Protein AF-A0A2S0MD26-F1 (afdb_monomer_lite)

Organism: NCBI:txid2109914

Secondary structure (DSSP, 8-state):
--SHHHHHHHHHHHHGGG-SS--EEEEEEEEE-SS-TTEEEEEETTEEEEEEEEE--S---TT-EEEEEEEEE-SS--EEEE--S----SEEE-SSTT-EEEEEEEETTEEEETTEEEE-HHHHHTTGGGTTSEEEEEESEEEEEE---

Sequence (149 aa):
MRQELLEDVEWRFFYKRHCTRAMIYQAQVIALSDDIEEKVTLQINDIRLNCFAGICPYPISVGKNYPVQLELVMLHNYEVMASPDSSGPAFIETGEGFTYLIQGRLNGMYLEADGLLFEDEMLQTDFGYLDGKKVTVKADRIDVEFLSR

pLDDT: mean 86.0, std 18.99, range [36.5, 98.5]

InterPro domains:
  IPR016767 Uncharacterised conserved protein UCP019853 [PF27718] (23-147)
  IPR016767 Uncharacterised conserved protein UCP019853 [PIRSF019853] (23-148)

Foldseek 3Di:
DPVVVVVVVVVVVVVVVPDPDFDKFKWAFADADPVDRQWTWIDTPNDIATAGAPADPDDDDHGDIFIKGKEFADPDDWDKFFDDPDDDAQWDDPVPDAKTWGKAAAAQQWGAGPNDIYGDNCCNVVVVVRHRTIMITIGPGMYMHGDDD

Structure (mmCIF, N/CA/C/O backbone):
data_AF-A0A2S0MD26-F1
#
_entry.id   AF-A0A2S0MD26-F1
#
loop_
_atom_site.group_PDB
_atom_site.id
_atom_site.type_symbol
_atom_site.label_atom_id
_atom_site.label_alt_id
_atom_site.label_comp_id
_atom_site.label_asym_id
_atom_site.label_entity_id
_atom_site.label_seq_id
_atom_site.pdbx_PDB_ins_code
_atom_site.Cartn_x
_atom_site.Cartn_y
_atom_site.Cartn_z
_atom_site.occupancy
_atom_site.B_iso_or_equiv
_atom_site.auth_seq_id
_atom_site.auth_comp_id
_atom_site.auth_asym_id
_atom_site.auth_atom_id
_atom_site.pdbx_PDB_model_num
ATOM 1 N N . MET A 1 1 ? -9.595 29.349 0.307 1.00 48.72 1 MET A N 1
ATOM 2 C CA . MET A 1 1 ? -9.637 28.334 1.382 1.00 48.72 1 MET A CA 1
ATOM 3 C C . MET A 1 1 ? -10.839 27.379 1.356 1.00 48.72 1 MET A C 1
ATOM 5 O O . MET A 1 1 ? -10.811 26.420 2.109 1.00 48.72 1 MET A O 1
ATOM 9 N N . ARG A 1 2 ? -11.894 27.588 0.539 1.00 43.62 2 ARG A N 1
ATOM 10 C CA . ARG A 1 2 ? -12.982 26.592 0.347 1.00 43.62 2 ARG A CA 1
ATOM 11 C C . ARG A 1 2 ? -13.080 26.031 -1.082 1.00 43.62 2 ARG A C 1
ATOM 13 O O . ARG A 1 2 ? -13.822 25.084 -1.283 1.00 43.62 2 ARG A O 1
ATOM 20 N N . GLN A 1 3 ? -12.362 26.621 -2.044 1.00 40.66 3 GLN A N 1
ATOM 21 C CA . GLN A 1 3 ? -12.348 26.206 -3.456 1.00 40.66 3 GLN A CA 1
ATOM 22 C C . GLN A 1 3 ? -11.284 25.138 -3.749 1.00 40.66 3 GLN A C 1
ATOM 24 O O . GLN A 1 3 ? -11.604 24.170 -4.419 1.00 40.66 3 GLN A O 1
ATOM 29 N N . GLU A 1 4 ? -10.088 25.231 -3.157 1.00 40.03 4 GLU A N 1
ATOM 30 C CA . GLU A 1 4 ? -9.009 24.239 -3.357 1.00 40.03 4 GLU A CA 1
ATOM 31 C C . GLU A 1 4 ? -9.412 22.828 -2.889 1.00 40.03 4 GLU A C 1
ATOM 33 O O . GLU A 1 4 ? -9.184 21.852 -3.588 1.00 40.03 4 GLU A O 1
ATOM 38 N N . LEU A 1 5 ? -10.135 22.721 -1.766 1.00 39.75 5 LEU A N 1
ATOM 39 C CA . LEU A 1 5 ? -10.655 21.437 -1.271 1.00 39.75 5 LEU A CA 1
ATOM 40 C C . LEU A 1 5 ? -11.768 20.844 -2.151 1.00 39.75 5 LEU A C 1
ATOM 42 O O . LEU A 1 5 ? -12.007 19.644 -2.090 1.00 39.75 5 LEU A O 1
ATOM 46 N N . LEU A 1 6 ? -12.488 21.664 -2.924 1.00 36.62 6 LEU A N 1
ATOM 47 C CA . LEU A 1 6 ? -13.515 21.172 -3.849 1.00 36.62 6 LEU A CA 1
ATOM 48 C C . LEU A 1 6 ? -12.878 20.657 -5.141 1.00 36.62 6 LEU A C 1
ATOM 50 O O . LEU A 1 6 ? -13.318 19.634 -5.651 1.00 36.62 6 LEU A O 1
ATOM 54 N N . GLU A 1 7 ? -11.822 21.316 -5.621 1.00 39.94 7 GLU A N 1
ATOM 55 C CA . GLU A 1 7 ? -11.072 20.875 -6.799 1.00 39.94 7 GLU A CA 1
ATOM 56 C C . GLU A 1 7 ? -10.348 19.546 -6.533 1.00 39.94 7 GLU A C 1
ATOM 58 O O . GLU A 1 7 ? -10.504 18.627 -7.330 1.00 39.94 7 GLU A O 1
ATOM 63 N N . ASP A 1 8 ? -9.679 19.368 -5.386 1.00 46.56 8 ASP A N 1
ATOM 64 C CA . ASP A 1 8 ? -9.037 18.088 -5.020 1.00 46.56 8 ASP A CA 1
ATOM 65 C C . ASP A 1 8 ? -10.032 16.921 -4.917 1.00 46.56 8 ASP A C 1
ATOM 67 O O . ASP A 1 8 ? -9.745 15.788 -5.315 1.00 46.56 8 ASP A O 1
ATOM 71 N N . VAL A 1 9 ? -11.231 17.184 -4.388 1.00 43.66 9 VAL A N 1
ATOM 72 C CA . VAL A 1 9 ? -12.282 16.167 -4.275 1.00 43.66 9 VAL A CA 1
ATOM 73 C C . VAL A 1 9 ? -12.838 15.831 -5.660 1.00 43.66 9 VAL A C 1
ATOM 75 O O . VAL A 1 9 ? -12.942 14.652 -5.996 1.00 43.66 9 VAL A O 1
ATOM 78 N N . GLU A 1 10 ? -13.132 16.826 -6.502 1.00 38.81 10 GLU A N 1
ATOM 79 C CA . GLU A 1 10 ? -13.610 16.586 -7.869 1.00 38.81 10 GLU A CA 1
ATOM 80 C C . GLU A 1 10 ? -12.560 15.888 -8.750 1.00 38.81 10 GLU A C 1
ATOM 82 O O . GLU A 1 10 ? -12.926 14.996 -9.518 1.00 38.81 10 GLU A O 1
ATOM 87 N N . TRP A 1 11 ? -11.265 16.187 -8.586 1.00 40.66 11 TRP A N 1
ATOM 88 C CA . TRP A 1 11 ? -10.170 15.487 -9.272 1.00 40.66 11 TRP A CA 1
ATOM 89 C C . TRP A 1 11 ? -10.114 13.996 -8.913 1.00 40.66 11 TRP A C 1
ATOM 91 O O . TRP A 1 11 ? -10.063 13.152 -9.814 1.00 40.66 11 TRP A O 1
ATOM 101 N N . ARG A 1 12 ? -10.224 13.645 -7.622 1.00 42.53 12 ARG A N 1
ATOM 102 C CA . ARG A 1 12 ? -10.289 12.239 -7.165 1.00 42.53 12 ARG A CA 1
ATOM 103 C C . ARG A 1 12 ? -11.532 11.512 -7.691 1.00 42.53 12 ARG A C 1
ATOM 105 O O . ARG A 1 12 ? -11.475 10.318 -7.985 1.00 42.53 12 ARG A O 1
ATOM 112 N N . PHE A 1 13 ? -12.655 12.216 -7.848 1.00 37.97 13 PHE A N 1
ATOM 113 C CA . PHE A 1 13 ? -13.882 11.654 -8.426 1.00 37.97 13 PHE A CA 1
ATOM 114 C C . PHE A 1 13 ? -13.821 11.490 -9.952 1.00 37.97 13 PHE A C 1
ATOM 116 O O . PHE A 1 13 ? -14.431 10.558 -10.484 1.00 37.97 13 PHE A O 1
ATOM 123 N N . PHE A 1 14 ? -13.109 12.366 -10.666 1.00 36.50 14 PHE A N 1
ATOM 124 C CA . PHE A 1 14 ? -13.019 12.314 -12.126 1.00 36.50 14 PHE A CA 1
ATOM 125 C C . PHE A 1 14 ? -12.129 11.156 -12.609 1.00 36.50 14 PHE A C 1
ATOM 127 O O . PHE A 1 14 ? -12.525 10.452 -13.538 1.00 36.50 14 PHE A O 1
ATOM 134 N N . TYR A 1 15 ? -11.009 10.877 -11.929 1.00 39.53 15 TYR A N 1
ATOM 135 C CA . TYR A 1 15 ? -10.147 9.721 -12.234 1.00 39.53 15 TYR A CA 1
ATOM 136 C C . TYR A 1 15 ? -10.820 8.372 -11.915 1.00 39.53 15 TYR A C 1
ATOM 138 O O . TYR A 1 15 ? -10.764 7.441 -12.715 1.00 39.53 15 TYR A O 1
ATOM 146 N N . LYS A 1 16 ? -11.590 8.277 -10.818 1.00 43.69 16 LYS A N 1
ATOM 147 C CA . LYS A 1 16 ? -12.313 7.038 -10.452 1.00 43.69 16 LYS A CA 1
ATOM 148 C C . LYS A 1 16 ? -13.378 6.594 -11.472 1.00 43.69 16 LYS A C 1
ATOM 150 O O . LYS A 1 16 ? -13.849 5.459 -11.403 1.00 43.69 16 LYS A O 1
ATOM 155 N N . ARG A 1 17 ? -13.789 7.447 -12.424 1.00 36.62 17 ARG A N 1
ATOM 156 C CA . ARG A 1 17 ? -14.827 7.119 -13.425 1.00 36.62 17 ARG A CA 1
ATOM 157 C C . ARG A 1 17 ? -14.365 6.190 -14.554 1.00 36.62 17 ARG A C 1
ATOM 159 O O . ARG A 1 17 ? -15.230 5.720 -15.291 1.00 36.62 17 ARG A O 1
ATOM 166 N N . HIS A 1 18 ? -13.067 5.910 -14.679 1.00 41.06 18 HIS A N 1
ATOM 167 C CA . HIS A 1 18 ? -12.523 4.976 -15.678 1.00 41.06 18 HIS A CA 1
ATOM 168 C C . HIS A 1 18 ? -11.978 3.662 -15.083 1.00 41.06 18 HIS A C 1
ATOM 170 O O . HIS A 1 18 ? -11.527 2.797 -15.832 1.00 41.06 18 HIS A O 1
ATOM 176 N N . CYS A 1 19 ? -12.098 3.439 -13.768 1.00 40.78 19 CYS A N 1
ATOM 177 C CA . CYS A 1 19 ? -11.617 2.211 -13.131 1.00 40.78 19 CYS A CA 1
ATOM 178 C C . CYS A 1 19 ? -12.558 1.032 -13.408 1.00 40.78 19 CYS A C 1
ATOM 180 O O . CYS A 1 19 ? -13.625 0.870 -12.802 1.00 40.78 19 CYS A O 1
ATOM 182 N N . THR A 1 20 ? -12.140 0.161 -14.321 1.00 45.00 20 THR A N 1
ATOM 183 C CA . THR A 1 20 ? -12.805 -1.117 -14.558 1.00 45.00 20 THR A CA 1
ATOM 184 C C . THR A 1 20 ? -12.385 -2.079 -13.446 1.00 45.00 20 THR A C 1
ATOM 186 O O . THR A 1 20 ? -11.432 -2.827 -13.591 1.00 45.00 20 THR A O 1
ATOM 189 N N . ARG A 1 21 ? -13.165 -2.077 -12.351 1.00 52.78 21 ARG A N 1
ATOM 190 C CA . ARG A 1 21 ? -13.125 -3.024 -11.215 1.00 52.78 21 ARG A CA 1
ATOM 191 C C . ARG A 1 21 ? -12.015 -2.755 -10.184 1.00 52.78 21 ARG A C 1
ATOM 193 O O . ARG A 1 21 ? -10.983 -3.408 -10.165 1.00 52.78 21 ARG A O 1
ATOM 200 N N . ALA A 1 22 ? -12.305 -1.860 -9.243 1.00 61.62 22 ALA A N 1
ATOM 201 C CA . ALA A 1 22 ? -11.440 -1.618 -8.095 1.00 61.62 22 ALA A CA 1
ATOM 202 C C . ALA A 1 22 ? -11.228 -2.892 -7.246 1.00 61.62 22 ALA A C 1
ATOM 204 O O . ALA A 1 22 ? -12.180 -3.623 -6.941 1.00 61.62 22 ALA A O 1
ATOM 205 N N . MET A 1 23 ? -9.974 -3.153 -6.873 1.00 86.19 23 MET A N 1
ATOM 206 C CA . MET A 1 23 ? -9.563 -4.370 -6.170 1.00 86.19 23 MET A CA 1
ATOM 207 C C . MET A 1 23 ? -9.865 -4.263 -4.673 1.00 86.19 23 MET A C 1
ATOM 209 O O . MET A 1 23 ? -9.288 -3.436 -3.971 1.00 86.19 23 MET A O 1
ATOM 213 N N . ILE A 1 24 ? -10.791 -5.097 -4.190 1.00 94.50 24 ILE A N 1
ATOM 214 C CA . ILE A 1 24 ? -11.237 -5.107 -2.791 1.00 94.50 24 ILE A CA 1
ATOM 215 C C . ILE A 1 24 ? -10.593 -6.276 -2.052 1.00 94.50 24 ILE A C 1
ATOM 217 O O . ILE A 1 24 ? -10.752 -7.431 -2.451 1.00 94.50 24 ILE A O 1
ATOM 221 N N . TYR A 1 25 ? -9.954 -5.980 -0.926 1.00 96.00 25 TYR A N 1
ATOM 222 C CA . TYR A 1 25 ? -9.346 -6.966 -0.038 1.00 96.00 25 TYR A CA 1
ATOM 223 C C . TYR A 1 25 ? -10.086 -7.033 1.293 1.00 96.00 25 TYR A C 1
ATOM 225 O O . TYR A 1 25 ? -10.665 -6.050 1.747 1.00 96.00 25 TYR A O 1
ATOM 233 N N . GLN A 1 26 ? -10.048 -8.194 1.944 1.00 96.75 26 GLN A N 1
ATOM 234 C CA . GLN A 1 26 ? -10.409 -8.296 3.356 1.00 96.75 26 GLN A CA 1
ATOM 235 C C . GLN A 1 26 ? -9.152 -8.093 4.193 1.00 96.75 26 GLN A C 1
ATOM 237 O O . GLN A 1 26 ? -8.221 -8.892 4.110 1.00 96.75 26 GLN A O 1
ATOM 242 N N . ALA A 1 27 ? -9.139 -7.028 4.988 1.00 97.88 27 ALA A N 1
ATOM 243 C CA . ALA A 1 27 ? -8.007 -6.647 5.817 1.00 97.88 27 ALA A CA 1
ATOM 244 C C . ALA A 1 27 ? -8.359 -6.735 7.299 1.00 97.88 27 ALA A C 1
ATOM 246 O O . ALA A 1 27 ? -9.349 -6.143 7.737 1.00 97.88 27 ALA A O 1
ATOM 247 N N . GLN A 1 28 ? -7.530 -7.425 8.082 1.00 98.50 28 GLN A N 1
ATOM 248 C CA . GLN A 1 28 ? -7.603 -7.361 9.537 1.00 98.50 28 GLN A CA 1
ATOM 249 C C . GLN A 1 28 ? -6.847 -6.136 10.038 1.00 98.50 28 GLN A C 1
ATOM 251 O O . GLN A 1 28 ? -5.685 -5.943 9.687 1.00 98.50 28 GLN A O 1
ATOM 256 N N . VAL A 1 29 ? -7.461 -5.348 10.917 1.00 98.44 29 VAL A N 1
ATOM 257 C CA . VAL A 1 29 ? -6.746 -4.294 11.647 1.00 98.44 29 VAL A CA 1
ATOM 258 C C . VAL A 1 29 ? -5.891 -4.944 12.727 1.00 98.44 29 VAL A C 1
ATOM 260 O O . VAL A 1 29 ? -6.420 -5.548 13.658 1.00 98.44 29 VAL A O 1
ATOM 263 N N . ILE A 1 30 ? -4.573 -4.826 12.616 1.00 98.31 30 ILE A N 1
ATOM 264 C CA . ILE A 1 30 ? -3.614 -5.394 13.572 1.00 98.31 30 ILE A CA 1
ATOM 265 C C . ILE A 1 30 ? -3.225 -4.373 14.632 1.00 98.31 30 ILE A C 1
ATOM 267 O O . ILE A 1 30 ? -3.111 -4.723 15.804 1.00 98.31 30 ILE A O 1
ATOM 271 N N . ALA A 1 31 ? -3.043 -3.118 14.231 1.00 97.12 31 ALA A N 1
ATOM 272 C CA . ALA A 1 31 ? -2.708 -2.033 15.137 1.00 97.12 31 ALA A CA 1
ATOM 273 C C . ALA A 1 31 ? -3.256 -0.704 14.615 1.00 97.12 31 ALA A C 1
ATOM 275 O O . ALA A 1 31 ? -3.409 -0.508 13.409 1.00 97.12 31 ALA A O 1
ATOM 276 N N . LEU A 1 32 ? -3.530 0.194 15.553 1.00 96.06 32 LEU A N 1
ATOM 277 C CA . LEU A 1 32 ? -3.796 1.610 15.326 1.00 96.06 32 LEU A CA 1
ATOM 278 C C . LEU A 1 32 ? -2.679 2.372 16.039 1.00 96.06 32 LEU A C 1
ATOM 280 O O . LEU A 1 32 ? -2.236 1.929 17.101 1.00 96.06 32 LEU A O 1
ATOM 284 N N . SER A 1 33 ? -2.172 3.446 15.444 1.00 92.00 33 SER A N 1
ATOM 285 C CA . SER A 1 33 ? -1.117 4.239 16.073 1.00 92.00 33 SER A CA 1
ATOM 286 C C . SER A 1 33 ? -1.698 5.210 17.099 1.00 92.00 33 SER A C 1
ATOM 288 O O . SER A 1 33 ? -2.699 5.869 16.834 1.00 92.00 33 SER A O 1
ATOM 290 N N . ASP A 1 34 ? -1.031 5.325 18.248 1.00 89.00 34 ASP A N 1
ATOM 291 C CA . ASP A 1 34 ? -1.357 6.327 19.271 1.00 89.00 34 ASP A CA 1
ATOM 292 C C . ASP A 1 34 ? -0.791 7.722 18.927 1.00 89.00 34 ASP A C 1
ATOM 294 O O . ASP A 1 34 ? -1.260 8.727 19.456 1.00 89.00 34 ASP A O 1
ATOM 298 N N . ASP A 1 35 ? 0.208 7.783 18.036 1.00 89.56 35 ASP A N 1
ATOM 299 C CA . ASP A 1 35 ? 0.926 9.014 17.673 1.00 89.56 35 ASP A CA 1
ATOM 300 C C . ASP A 1 35 ? 0.390 9.665 16.387 1.00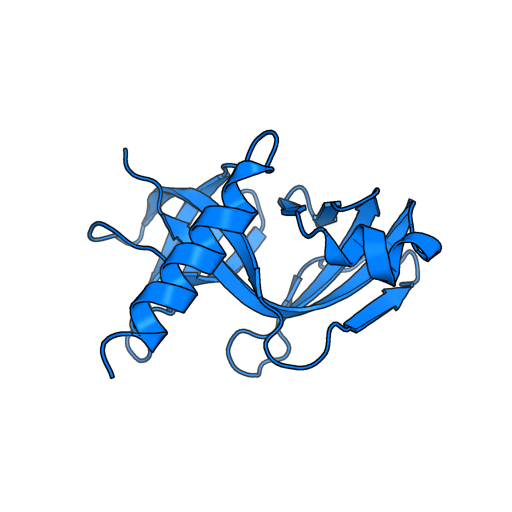 89.56 35 ASP A C 1
ATOM 302 O O . ASP A 1 35 ? 0.479 10.882 16.224 1.00 89.56 35 ASP A O 1
ATOM 306 N N . ILE A 1 36 ? -0.129 8.861 15.450 1.00 88.62 36 ILE A N 1
ATOM 307 C CA . ILE A 1 36 ? -0.635 9.312 14.144 1.00 88.62 36 ILE A CA 1
ATOM 308 C C . ILE A 1 36 ? -1.996 8.660 13.899 1.00 88.62 36 ILE A C 1
ATOM 310 O O . ILE A 1 36 ? -2.060 7.472 13.594 1.00 88.62 36 ILE A O 1
ATOM 314 N N . GLU A 1 37 ? -3.074 9.438 13.986 1.00 87.25 37 GLU A N 1
ATOM 315 C CA . GLU A 1 37 ? -4.456 8.941 13.893 1.00 87.25 37 GLU A CA 1
ATOM 316 C C . GLU A 1 37 ? -4.716 8.143 12.603 1.00 87.25 37 GLU A C 1
ATOM 318 O O . GLU A 1 37 ? -5.369 7.100 12.625 1.00 87.25 37 GLU A O 1
ATOM 323 N N . GLU A 1 38 ? -4.152 8.583 11.479 1.00 92.75 38 GLU A N 1
ATOM 324 C CA . GLU A 1 38 ? -4.354 7.951 10.179 1.00 92.75 38 GLU A CA 1
ATOM 325 C C . GLU A 1 38 ? -3.471 6.714 9.957 1.00 92.75 38 GLU A C 1
ATOM 327 O O . GLU A 1 38 ? -3.658 6.000 8.971 1.00 92.75 38 GLU A O 1
ATOM 332 N N . LYS A 1 39 ? -2.505 6.421 10.838 1.00 95.12 39 LYS A N 1
ATOM 333 C CA . LYS A 1 39 ? -1.629 5.255 10.676 1.00 95.12 39 LYS A CA 1
ATOM 334 C C . LYS A 1 39 ? -2.314 3.988 11.181 1.00 95.12 39 LYS A C 1
ATOM 336 O O . LYS A 1 39 ? -2.544 3.812 12.379 1.00 95.12 39 LYS A O 1
ATOM 341 N N . VAL A 1 40 ? -2.534 3.048 10.265 1.00 96.88 40 VAL A N 1
ATOM 342 C CA . VAL A 1 40 ? -3.119 1.734 10.552 1.00 96.88 40 VAL A CA 1
ATOM 343 C C . VAL A 1 40 ? -2.221 0.614 10.040 1.00 96.88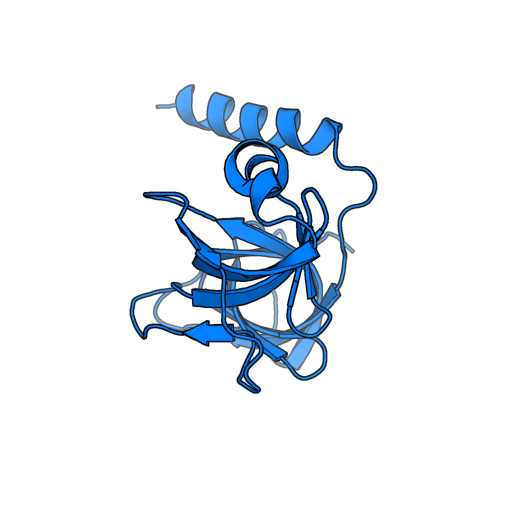 40 VAL A C 1
ATOM 345 O O . VAL A 1 40 ? -1.743 0.647 8.910 1.00 96.88 40 VAL A O 1
ATOM 348 N N . THR A 1 41 ? -2.013 -0.413 10.861 1.00 97.25 41 THR A N 1
ATOM 349 C CA . THR A 1 41 ? -1.355 -1.647 10.425 1.00 97.25 41 THR A CA 1
ATOM 350 C C . THR A 1 41 ? -2.411 -2.676 10.048 1.00 97.25 41 THR A C 1
ATOM 352 O O . THR A 1 41 ? -3.243 -3.054 10.880 1.00 97.25 41 THR A O 1
ATOM 355 N N . LEU A 1 42 ? -2.358 -3.161 8.812 1.00 97.81 42 LEU A N 1
ATOM 356 C CA . LEU A 1 42 ? -3.286 -4.136 8.254 1.00 97.81 42 LEU A CA 1
ATOM 357 C C . LEU A 1 42 ? -2.595 -5.466 7.972 1.00 97.81 42 LEU A C 1
ATOM 359 O O . LEU A 1 42 ? -1.437 -5.499 7.562 1.00 97.81 42 LEU A O 1
ATOM 363 N N . GLN A 1 43 ? -3.331 -6.557 8.158 1.00 98.06 43 GLN A N 1
ATOM 364 C CA . GLN A 1 43 ? -2.982 -7.878 7.648 1.00 98.06 43 GLN A CA 1
ATOM 365 C C . GLN A 1 43 ? -3.917 -8.211 6.488 1.00 98.06 43 GLN A C 1
ATOM 367 O O . GLN A 1 43 ? -5.137 -8.248 6.671 1.00 98.06 43 GLN A O 1
ATOM 372 N N . ILE A 1 44 ? -3.348 -8.463 5.314 1.00 96.81 44 ILE A N 1
ATOM 373 C CA . ILE A 1 44 ? -4.068 -8.887 4.112 1.00 96.81 44 ILE A CA 1
ATOM 374 C C . ILE A 1 44 ? -3.352 -10.122 3.583 1.00 96.81 44 ILE A C 1
ATOM 376 O O . ILE A 1 44 ? -2.173 -10.055 3.241 1.00 96.81 44 ILE A O 1
ATOM 380 N N . ASN A 1 45 ? -4.046 -11.260 3.546 1.00 91.44 45 ASN A N 1
ATOM 381 C CA . ASN A 1 45 ? -3.410 -12.568 3.356 1.00 91.44 45 ASN A CA 1
ATOM 382 C C . ASN A 1 45 ? -2.255 -12.740 4.369 1.00 91.44 45 ASN A C 1
ATOM 384 O O . ASN A 1 45 ? -2.443 -12.486 5.560 1.00 91.44 45 ASN A O 1
ATOM 388 N N . ASP A 1 46 ? -1.058 -13.096 3.902 1.00 91.19 46 ASP A N 1
ATOM 389 C CA . ASP A 1 46 ? 0.150 -13.233 4.724 1.00 91.19 46 ASP A CA 1
ATOM 390 C C . ASP A 1 46 ? 0.995 -11.942 4.791 1.00 91.19 46 ASP A C 1
ATOM 392 O O . ASP A 1 46 ? 2.061 -11.926 5.407 1.00 91.19 46 ASP A O 1
ATOM 396 N N . ILE A 1 47 ? 0.506 -10.830 4.228 1.00 94.44 47 ILE A N 1
ATOM 397 C CA . ILE A 1 47 ? 1.224 -9.553 4.157 1.00 94.44 47 ILE A CA 1
ATOM 398 C C . ILE A 1 47 ? 0.755 -8.617 5.267 1.00 94.44 47 ILE A C 1
ATOM 400 O O . ILE A 1 47 ? -0.443 -8.399 5.463 1.00 94.44 47 ILE A O 1
ATOM 404 N N . ARG A 1 48 ? 1.721 -8.014 5.964 1.00 95.88 48 ARG A N 1
ATOM 405 C CA . ARG A 1 48 ? 1.485 -6.930 6.917 1.00 95.88 48 ARG A CA 1
ATOM 406 C C . ARG A 1 48 ? 1.924 -5.600 6.314 1.00 95.88 48 ARG A C 1
ATOM 408 O O . ARG A 1 48 ? 3.077 -5.478 5.914 1.00 95.88 48 ARG A O 1
ATOM 415 N N . LEU A 1 49 ? 1.025 -4.620 6.295 1.00 95.69 49 LEU A N 1
ATOM 416 C CA . LEU A 1 49 ? 1.263 -3.288 5.734 1.00 95.69 49 LEU A CA 1
ATOM 417 C C . LEU A 1 49 ? 0.956 -2.201 6.761 1.00 95.69 49 LEU A C 1
ATOM 419 O O . LEU A 1 49 ? -0.053 -2.276 7.461 1.00 95.69 49 LEU A O 1
ATOM 423 N N . ASN A 1 50 ? 1.801 -1.178 6.823 1.00 95.19 50 ASN A N 1
ATOM 424 C CA . ASN A 1 50 ? 1.510 0.095 7.464 1.00 95.19 50 ASN A CA 1
ATOM 425 C C . ASN A 1 50 ? 0.918 1.036 6.414 1.00 95.19 50 ASN A C 1
ATOM 427 O O . ASN A 1 50 ? 1.618 1.515 5.528 1.00 95.19 50 ASN A O 1
ATOM 431 N N . CYS A 1 51 ? -0.377 1.298 6.526 1.00 96.00 51 CYS A N 1
ATOM 432 C CA . CYS A 1 51 ? -1.120 2.125 5.589 1.00 96.00 51 CYS A CA 1
ATOM 433 C C . CYS A 1 51 ? -1.539 3.445 6.235 1.00 96.00 51 CYS A C 1
ATOM 435 O O . CYS A 1 51 ? -1.618 3.572 7.462 1.00 96.00 51 CYS A O 1
ATOM 437 N N . PHE A 1 52 ? -1.870 4.406 5.383 1.00 96.25 52 PHE A N 1
ATOM 438 C CA . PHE A 1 52 ? -2.542 5.638 5.765 1.00 96.25 52 PHE A CA 1
ATOM 439 C C . PHE A 1 52 ? -4.037 5.519 5.477 1.00 96.25 52 PHE A C 1
ATOM 441 O O . PHE A 1 52 ? -4.434 5.285 4.337 1.00 96.25 52 PHE A O 1
ATOM 448 N N . ALA A 1 53 ? -4.876 5.670 6.496 1.00 96.06 53 ALA A N 1
ATOM 449 C CA . ALA A 1 53 ? -6.328 5.590 6.395 1.00 96.06 53 ALA A CA 1
ATOM 450 C C . ALA A 1 53 ? -6.909 6.842 5.714 1.00 96.06 53 ALA A C 1
ATOM 452 O O . ALA A 1 53 ? -7.526 7.689 6.355 1.00 96.06 53 ALA A O 1
ATOM 453 N N . GLY A 1 54 ? -6.709 6.958 4.398 1.00 92.81 54 GLY A N 1
ATOM 454 C CA . GLY A 1 54 ? -7.118 8.119 3.605 1.00 92.81 54 GLY A CA 1
ATOM 455 C C . GLY A 1 54 ? -8.633 8.320 3.544 1.00 92.81 54 GLY A C 1
ATOM 456 O O . GLY A 1 54 ? -9.095 9.450 3.388 1.00 92.81 54 GLY A O 1
ATOM 457 N N . ILE A 1 55 ? -9.412 7.241 3.685 1.00 94.00 55 ILE A N 1
ATOM 458 C CA . ILE A 1 55 ? -10.874 7.280 3.816 1.00 94.00 55 ILE A CA 1
ATOM 459 C C . ILE A 1 55 ? -11.299 6.269 4.885 1.00 94.00 55 ILE A C 1
ATOM 461 O O . ILE A 1 55 ? -11.116 5.062 4.724 1.00 94.00 55 ILE A O 1
ATOM 465 N N . CYS A 1 56 ? -11.901 6.758 5.971 1.00 94.69 56 CYS A N 1
ATOM 466 C CA . CYS A 1 56 ? -12.383 5.937 7.082 1.00 94.69 56 CYS A CA 1
ATOM 467 C C . CYS A 1 56 ? -13.745 6.464 7.580 1.00 94.69 56 CYS A C 1
ATOM 469 O O . CYS A 1 56 ? -13.797 7.319 8.462 1.00 94.69 56 CYS A O 1
ATOM 471 N N . PRO A 1 57 ? -14.874 6.017 6.994 1.00 92.81 57 PRO A N 1
ATOM 472 C CA . PRO A 1 57 ? -16.188 6.613 7.254 1.00 92.81 57 PRO A CA 1
ATOM 473 C C . PRO A 1 57 ? -16.826 6.155 8.576 1.00 92.81 57 PRO A C 1
ATOM 475 O O . PRO A 1 57 ? -17.921 6.602 8.922 1.00 92.81 57 PRO A O 1
ATOM 478 N N . TYR A 1 58 ? -16.186 5.239 9.303 1.00 93.00 58 TYR A N 1
ATOM 479 C CA . TYR A 1 58 ? -16.675 4.687 10.562 1.00 93.00 58 TYR A CA 1
ATOM 480 C C . TYR A 1 58 ? -15.509 4.268 11.471 1.00 93.00 58 TYR A C 1
ATOM 482 O O . TYR A 1 58 ? -14.418 3.988 10.978 1.00 93.00 58 TYR A O 1
ATOM 490 N N . PRO A 1 59 ? -15.731 4.137 12.791 1.00 93.56 59 PRO A N 1
ATOM 491 C CA . PRO A 1 59 ? -14.706 3.637 13.699 1.00 93.56 59 PRO A CA 1
ATOM 492 C C . PRO A 1 59 ? -14.284 2.199 13.368 1.00 93.56 59 PRO A C 1
ATOM 494 O O . PRO A 1 59 ? -15.120 1.300 13.226 1.00 93.56 59 PRO A O 1
ATOM 497 N N . ILE A 1 60 ? -12.975 1.972 13.304 1.00 96.06 60 ILE A N 1
ATOM 498 C CA . ILE A 1 60 ? -12.367 0.648 13.136 1.00 96.06 60 ILE A CA 1
ATOM 499 C C . ILE A 1 60 ? -11.826 0.124 14.468 1.00 96.06 60 ILE A C 1
ATOM 501 O O . ILE A 1 60 ? -11.631 0.872 15.424 1.00 96.06 60 ILE A O 1
ATOM 505 N N . SER A 1 61 ? -11.627 -1.187 14.575 1.00 97.06 61 SER A N 1
ATOM 506 C CA . SER A 1 61 ? -11.159 -1.817 15.812 1.00 97.06 61 SER A CA 1
ATOM 507 C C . SER A 1 61 ? -10.146 -2.913 15.527 1.00 97.06 61 SER A C 1
ATOM 509 O O . SER A 1 61 ? -10.334 -3.721 14.615 1.00 97.06 61 SER A O 1
ATOM 511 N N . VAL A 1 62 ? -9.109 -2.975 16.361 1.00 98.38 62 VAL A N 1
ATOM 512 C CA . VAL A 1 62 ? -8.083 -4.022 16.315 1.00 98.38 62 VAL A CA 1
ATOM 513 C C . VAL A 1 62 ? -8.721 -5.415 16.404 1.00 98.38 62 VAL A C 1
ATOM 515 O O . VAL A 1 62 ? -9.665 -5.654 17.160 1.00 98.38 62 VAL A O 1
ATOM 518 N N . GLY A 1 63 ? -8.218 -6.339 15.589 1.00 98.25 63 GLY A N 1
ATOM 519 C CA . GLY A 1 63 ? -8.670 -7.722 15.467 1.00 98.25 63 GLY A CA 1
ATOM 520 C C . GLY A 1 63 ? -9.880 -7.930 14.552 1.00 98.25 63 GLY A C 1
ATOM 52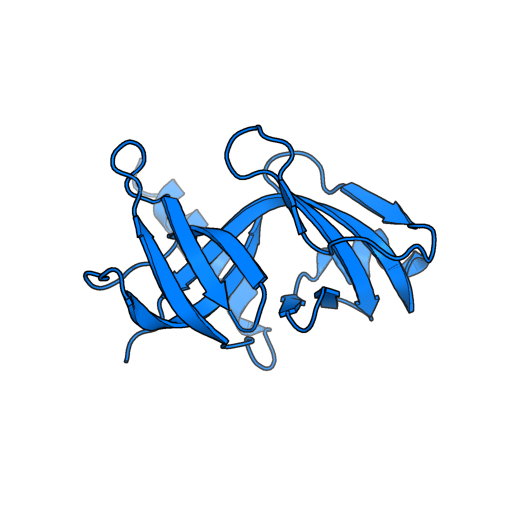1 O O . GLY A 1 63 ? -10.234 -9.080 14.283 1.00 98.25 63 GLY A O 1
ATOM 522 N N . LYS A 1 64 ? -10.527 -6.865 14.057 1.00 98.06 64 LYS A N 1
ATOM 523 C CA . LYS A 1 64 ? -11.674 -6.960 13.138 1.00 98.06 64 LYS A CA 1
ATOM 524 C C . LYS A 1 64 ? -11.235 -6.878 11.675 1.00 98.06 64 LYS A C 1
ATOM 526 O O . LYS A 1 64 ? -10.240 -6.232 11.361 1.00 98.06 64 LYS A O 1
ATOM 531 N N . ASN A 1 65 ? -12.017 -7.521 10.805 1.00 97.75 65 ASN A N 1
ATOM 532 C CA . ASN A 1 65 ? -11.821 -7.518 9.357 1.00 97.75 65 ASN A CA 1
ATOM 533 C C . ASN A 1 65 ? -12.733 -6.497 8.677 1.00 97.75 65 ASN A C 1
ATOM 535 O O . ASN A 1 65 ? -13.900 -6.348 9.065 1.00 97.75 65 ASN A O 1
ATOM 539 N N . TYR A 1 66 ? -12.208 -5.835 7.652 1.00 97.56 66 TYR A N 1
ATOM 540 C CA . TYR A 1 66 ? -12.924 -4.841 6.864 1.00 97.56 66 TYR A CA 1
ATOM 541 C C . TYR A 1 66 ? -12.612 -4.997 5.371 1.00 97.56 66 TYR A C 1
ATOM 543 O O . TYR A 1 66 ? -11.472 -5.315 5.025 1.00 97.56 66 TYR A O 1
ATOM 551 N N . PRO A 1 67 ? -13.597 -4.753 4.486 1.00 96.94 67 PRO A N 1
ATOM 552 C CA . PRO A 1 67 ? -13.329 -4.577 3.069 1.00 96.94 67 PRO A CA 1
ATOM 553 C C . PRO A 1 67 ? -12.559 -3.272 2.853 1.00 96.94 67 PRO A C 1
ATOM 555 O O . PRO A 1 67 ? -12.978 -2.215 3.332 1.00 96.94 67 PRO A O 1
ATOM 558 N N . VAL A 1 68 ? -11.450 -3.348 2.128 1.00 97.12 68 VAL A N 1
ATOM 559 C CA . VAL A 1 68 ? -10.599 -2.193 1.849 1.00 97.12 68 VAL A CA 1
ATOM 560 C C . VAL A 1 68 ? -10.138 -2.150 0.400 1.00 97.12 68 VAL A C 1
ATOM 562 O O . VAL A 1 68 ? -10.031 -3.187 -0.256 1.00 97.12 68 VAL A O 1
ATOM 565 N N . GLN A 1 69 ? -9.832 -0.947 -0.070 1.00 96.75 69 GLN A N 1
ATOM 566 C CA . GLN A 1 69 ? -9.080 -0.695 -1.298 1.00 96.75 69 GLN A CA 1
ATOM 567 C C . GLN A 1 69 ? -7.725 -0.096 -0.946 1.00 96.75 69 GLN A C 1
ATOM 569 O O . GLN A 1 69 ? -7.619 0.648 0.029 1.00 96.75 69 GLN A O 1
ATOM 574 N N . LEU A 1 70 ? -6.707 -0.452 -1.726 1.00 96.19 70 LEU A N 1
ATOM 575 C CA . LEU A 1 70 ? -5.348 0.047 -1.564 1.00 96.19 70 LEU A CA 1
ATOM 576 C C . LEU A 1 70 ? -4.962 0.894 -2.772 1.00 96.19 70 LEU A C 1
ATOM 578 O O . LEU A 1 70 ? -5.294 0.537 -3.901 1.00 96.19 70 LEU A O 1
ATOM 582 N N . GLU A 1 71 ? -4.223 1.965 -2.526 1.00 95.06 71 GLU A N 1
ATOM 583 C CA . GLU A 1 71 ? -3.714 2.869 -3.556 1.00 95.06 71 GLU A CA 1
ATOM 584 C C . GLU A 1 71 ? -2.263 3.238 -3.230 1.00 95.06 71 GLU A C 1
ATOM 586 O O . GLU A 1 71 ? -1.909 3.423 -2.063 1.00 95.06 71 GLU A O 1
ATOM 591 N N . LEU A 1 72 ? -1.406 3.309 -4.249 1.00 95.12 72 LEU A N 1
ATOM 592 C CA . LEU A 1 72 ? -0.049 3.826 -4.084 1.00 95.12 72 LEU A CA 1
ATOM 593 C C . LEU A 1 72 ? -0.083 5.337 -4.254 1.00 95.12 72 LEU A C 1
ATOM 595 O O . LEU A 1 72 ? -0.645 5.836 -5.222 1.00 95.12 72 LEU A O 1
ATOM 599 N N . VAL A 1 73 ? 0.549 6.061 -3.336 1.00 94.06 73 VAL A N 1
ATOM 600 C CA . VAL A 1 73 ? 0.648 7.516 -3.417 1.00 94.06 73 VAL A CA 1
ATOM 601 C C . VAL A 1 73 ? 2.103 7.920 -3.621 1.00 94.06 73 VAL A C 1
ATOM 603 O O . VAL A 1 73 ? 2.972 7.591 -2.808 1.00 94.06 73 VAL A O 1
ATOM 606 N N . MET A 1 74 ? 2.333 8.663 -4.707 1.00 92.62 74 MET A N 1
ATOM 607 C CA . MET A 1 74 ? 3.599 9.315 -5.051 1.00 92.62 74 MET A CA 1
ATOM 608 C C . MET A 1 74 ? 3.437 10.823 -4.825 1.00 92.62 74 MET A C 1
ATOM 610 O O . MET A 1 74 ? 2.711 11.491 -5.555 1.00 92.62 74 MET A O 1
ATOM 614 N N . LEU A 1 75 ? 4.071 11.365 -3.789 1.00 88.00 75 LEU A N 1
ATOM 615 C CA . LEU A 1 75 ? 4.029 12.788 -3.433 1.00 88.00 75 LEU A CA 1
ATOM 616 C C . LEU A 1 75 ? 5.154 13.590 -4.091 1.00 88.00 75 LEU A C 1
ATOM 618 O O . LEU A 1 75 ? 5.023 14.801 -4.267 1.00 88.00 75 LEU A O 1
ATOM 622 N N . HIS A 1 76 ? 6.264 12.927 -4.420 1.00 83.94 76 HIS A N 1
ATOM 623 C CA . HIS A 1 76 ? 7.442 13.570 -4.993 1.00 83.94 76 HIS A CA 1
ATOM 624 C C . HIS A 1 76 ? 7.649 13.155 -6.451 1.00 83.94 76 HIS A C 1
ATOM 626 O O . HIS A 1 76 ? 6.985 13.661 -7.351 1.00 83.94 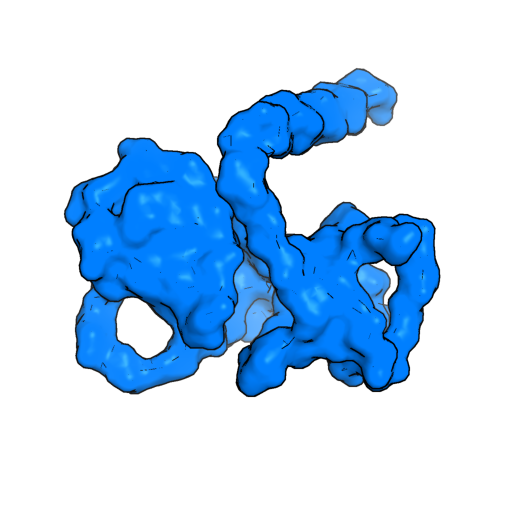76 HIS A O 1
ATOM 632 N N . ASN A 1 77 ? 8.590 12.242 -6.689 1.00 88.00 77 ASN A N 1
ATOM 633 C CA . ASN A 1 77 ? 8.920 11.750 -8.014 1.00 88.00 77 ASN A CA 1
ATOM 634 C C . ASN A 1 77 ? 8.387 10.333 -8.166 1.00 88.00 77 ASN A C 1
ATOM 636 O O . ASN A 1 77 ? 8.566 9.501 -7.278 1.00 88.00 77 ASN A O 1
ATOM 640 N N . TYR A 1 78 ? 7.799 10.052 -9.323 1.00 93.12 78 TYR A N 1
ATOM 641 C CA . TYR A 1 78 ? 7.423 8.694 -9.673 1.00 93.12 78 TYR A CA 1
ATOM 642 C C . TYR A 1 78 ? 8.686 7.897 -10.017 1.00 93.12 78 TYR A C 1
ATOM 644 O O . TYR A 1 78 ? 9.340 8.149 -11.030 1.00 93.12 78 TYR A O 1
ATOM 652 N N . GLU A 1 79 ? 9.054 6.948 -9.161 1.00 94.56 79 GLU A N 1
ATOM 653 C CA . GLU A 1 79 ? 10.278 6.161 -9.306 1.00 94.56 79 GLU A CA 1
ATOM 654 C C . GLU A 1 79 ? 9.942 4.677 -9.521 1.00 94.56 79 GLU A C 1
ATOM 656 O O . GLU A 1 79 ? 9.542 3.969 -8.592 1.00 94.56 79 GLU A O 1
ATOM 661 N N . VAL A 1 80 ? 10.151 4.195 -10.753 1.00 96.69 80 VAL A N 1
ATOM 662 C CA . VAL A 1 80 ? 10.055 2.772 -11.115 1.00 96.69 80 VAL A CA 1
ATOM 663 C C . VAL A 1 80 ? 11.351 2.318 -11.771 1.00 96.69 80 VAL A C 1
ATOM 665 O O . VAL A 1 80 ? 11.839 2.926 -12.725 1.00 96.69 80 VAL A O 1
ATOM 668 N N . MET A 1 81 ? 11.912 1.217 -11.280 1.00 96.38 81 MET A N 1
ATOM 669 C CA . MET A 1 81 ? 13.153 0.644 -11.801 1.00 96.38 81 MET A CA 1
ATOM 670 C C . MET A 1 81 ? 12.992 -0.844 -12.078 1.00 96.38 81 MET A C 1
ATOM 672 O O . MET A 1 81 ? 12.308 -1.548 -11.341 1.00 96.38 81 MET A O 1
ATOM 676 N N . ALA A 1 82 ? 13.661 -1.347 -13.117 1.00 96.25 82 ALA A N 1
ATOM 677 C CA . ALA A 1 82 ? 13.754 -2.785 -13.340 1.00 96.25 82 ALA A CA 1
ATOM 678 C C . ALA A 1 82 ? 14.470 -3.460 -12.160 1.00 96.25 82 ALA A C 1
ATOM 680 O O . ALA A 1 82 ? 15.510 -2.984 -11.704 1.00 96.25 82 ALA A O 1
ATOM 681 N N . SER A 1 83 ? 13.938 -4.592 -11.712 1.00 91.81 83 SER A N 1
ATOM 682 C CA . SER A 1 83 ? 14.518 -5.382 -10.629 1.00 91.81 83 SER A CA 1
ATOM 683 C C . SER A 1 83 ? 15.102 -6.685 -11.162 1.00 91.81 83 SER A C 1
ATOM 685 O O . SER A 1 83 ? 14.526 -7.284 -12.075 1.00 91.81 83 SER A O 1
ATOM 687 N N . PRO A 1 84 ? 16.207 -7.180 -10.579 1.00 86.25 84 PRO A N 1
ATOM 688 C CA . PRO A 1 84 ? 16.614 -8.556 -10.806 1.00 86.25 84 PRO A CA 1
ATOM 689 C C . PRO A 1 84 ? 15.524 -9.510 -10.306 1.00 86.25 84 PRO A C 1
ATOM 691 O O . PRO A 1 84 ? 14.785 -9.209 -9.365 1.00 86.25 84 PRO A O 1
ATOM 694 N N . ASP A 1 85 ? 15.444 -10.688 -10.920 1.00 79.12 85 ASP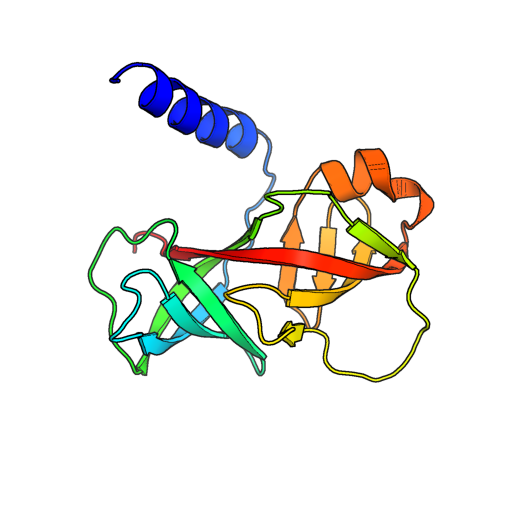 A N 1
ATOM 695 C CA . ASP A 1 85 ? 14.523 -11.738 -10.491 1.00 79.12 85 ASP A CA 1
ATOM 696 C C . ASP A 1 85 ? 15.097 -12.466 -9.264 1.00 79.12 85 ASP A C 1
ATOM 698 O O . ASP A 1 85 ? 15.582 -13.593 -9.330 1.00 79.12 85 ASP A O 1
ATOM 702 N N . SER A 1 86 ? 15.160 -11.750 -8.141 1.00 76.31 86 SER A N 1
ATOM 703 C CA . SER A 1 86 ? 15.622 -12.267 -6.856 1.00 76.31 86 SER A CA 1
ATOM 704 C C . SER A 1 86 ? 14.443 -12.600 -5.952 1.00 76.31 86 SER A C 1
ATOM 706 O O . SER A 1 86 ? 13.428 -11.897 -5.946 1.00 76.31 86 SER A O 1
ATOM 708 N N . SER A 1 87 ? 14.599 -13.647 -5.144 1.00 75.00 87 SER A N 1
ATOM 709 C CA . SER A 1 87 ? 13.704 -13.932 -4.025 1.00 75.00 87 SER A CA 1
ATOM 710 C C . SER A 1 87 ? 13.925 -12.901 -2.916 1.00 75.00 87 SER A C 1
ATOM 712 O O . SER A 1 87 ? 15.053 -12.723 -2.457 1.00 75.00 87 SER A O 1
ATOM 714 N N . GLY A 1 88 ? 12.859 -12.242 -2.482 1.00 84.00 88 GLY A N 1
ATOM 715 C CA . GLY A 1 88 ? 12.872 -11.241 -1.423 1.00 84.00 88 GLY A CA 1
ATOM 716 C C . GLY A 1 88 ? 11.442 -10.828 -1.077 1.00 84.00 88 GLY A C 1
ATOM 717 O O . GLY A 1 88 ? 10.526 -11.198 -1.815 1.00 84.00 88 GLY A O 1
ATOM 718 N N . PRO A 1 89 ? 11.239 -10.110 0.038 1.00 90.25 89 PRO A N 1
ATOM 719 C CA . PRO A 1 89 ? 9.922 -9.592 0.392 1.00 90.25 89 PRO A CA 1
ATOM 720 C C . PRO A 1 89 ? 9.442 -8.596 -0.669 1.00 90.25 89 PRO A C 1
ATOM 722 O O . PRO A 1 89 ? 10.218 -7.741 -1.100 1.00 90.25 89 PRO A O 1
ATOM 725 N N . ALA A 1 90 ? 8.168 -8.673 -1.061 1.00 94.62 90 ALA A N 1
ATOM 726 C CA . ALA A 1 90 ? 7.611 -7.703 -1.999 1.00 94.62 90 ALA A CA 1
ATOM 727 C C . ALA A 1 90 ? 7.471 -6.303 -1.391 1.00 94.62 90 ALA A C 1
ATOM 729 O O . ALA A 1 90 ? 7.541 -5.323 -2.119 1.00 94.62 90 ALA A O 1
ATOM 730 N N . PHE A 1 91 ? 7.312 -6.190 -0.072 1.00 95.69 91 PHE A N 1
ATOM 731 C CA . PHE A 1 91 ? 7.124 -4.915 0.617 1.00 95.69 91 PHE A CA 1
ATOM 732 C C . PHE A 1 91 ? 8.274 -4.676 1.587 1.00 95.69 91 PHE A C 1
ATOM 734 O O . PHE A 1 91 ? 8.471 -5.439 2.534 1.00 95.69 91 PHE A O 1
ATOM 741 N N . ILE A 1 92 ? 9.042 -3.617 1.345 1.00 94.81 92 ILE A N 1
ATOM 742 C CA . ILE A 1 92 ? 10.189 -3.235 2.168 1.00 94.81 92 ILE A CA 1
ATOM 743 C C . ILE A 1 92 ? 9.956 -1.815 2.677 1.00 94.81 92 ILE A C 1
ATOM 745 O O . ILE A 1 92 ? 10.002 -0.859 1.905 1.00 94.81 92 ILE A O 1
ATOM 749 N N . GLU A 1 93 ? 9.725 -1.676 3.980 1.00 92.56 93 GLU A N 1
ATOM 750 C CA . GLU A 1 93 ? 9.704 -0.367 4.638 1.00 92.56 93 GLU A CA 1
ATOM 751 C C . GLU A 1 93 ? 11.108 0.231 4.630 1.00 92.56 93 GLU A C 1
ATOM 753 O O . GLU A 1 93 ? 12.080 -0.438 4.989 1.00 92.56 93 GLU A O 1
ATOM 758 N N . THR A 1 94 ? 11.228 1.504 4.259 1.00 88.44 94 THR A N 1
ATOM 759 C CA . THR A 1 94 ? 12.528 2.197 4.296 1.00 88.44 94 THR A CA 1
ATOM 760 C C . THR A 1 94 ? 12.862 2.746 5.687 1.00 88.44 94 THR A C 1
ATOM 762 O O . THR A 1 94 ? 13.973 3.219 5.910 1.00 88.44 94 THR A O 1
ATOM 765 N N . GLY A 1 95 ? 11.915 2.671 6.632 1.00 76.50 95 GLY A N 1
ATOM 766 C CA . GLY A 1 95 ? 12.026 3.226 7.985 1.00 76.50 95 GLY A CA 1
ATOM 767 C C . GLY A 1 95 ? 11.655 4.711 8.090 1.00 76.50 95 GLY A C 1
ATOM 768 O O . GLY A 1 95 ? 11.588 5.243 9.196 1.00 76.50 95 GLY A O 1
ATOM 769 N N . GLU A 1 96 ? 11.367 5.373 6.966 1.00 69.12 96 GLU A N 1
ATOM 770 C CA . GLU A 1 96 ? 10.981 6.785 6.907 1.00 69.12 96 GLU A CA 1
ATOM 771 C C . GLU A 1 96 ? 9.469 6.930 6.665 1.00 69.12 96 GLU A C 1
ATOM 773 O O . GLU A 1 96 ? 8.974 6.809 5.541 1.00 69.12 96 GLU A O 1
ATOM 778 N N . GLY A 1 97 ? 8.713 7.203 7.734 1.00 79.00 97 GLY A N 1
ATOM 779 C CA . GLY A 1 97 ? 7.279 7.497 7.646 1.00 79.00 97 GLY A CA 1
ATOM 780 C C . GLY A 1 97 ? 6.442 6.312 7.147 1.00 79.00 97 GLY A C 1
ATOM 781 O O . GLY A 1 97 ? 6.328 5.303 7.842 1.00 79.00 97 GLY A O 1
ATOM 782 N N . PHE A 1 98 ? 5.826 6.471 5.971 1.00 86.88 98 PHE A N 1
ATOM 783 C CA . PHE A 1 98 ? 4.983 5.470 5.298 1.00 86.88 98 PHE A CA 1
ATOM 784 C C . PHE A 1 98 ? 5.620 4.912 4.016 1.00 86.88 98 PHE A C 1
ATOM 786 O O . PHE A 1 98 ? 4.943 4.254 3.227 1.00 86.88 98 PHE A O 1
ATOM 793 N N . THR A 1 99 ? 6.904 5.192 3.795 1.00 93.69 99 THR A N 1
ATOM 794 C CA . THR A 1 99 ? 7.561 4.912 2.519 1.00 93.69 99 THR A CA 1
ATOM 795 C C . THR A 1 99 ? 7.842 3.420 2.352 1.00 93.69 99 THR A C 1
ATOM 797 O O . THR A 1 99 ? 8.413 2.773 3.238 1.00 93.69 99 THR A O 1
ATOM 800 N N . TYR A 1 100 ? 7.512 2.894 1.173 1.00 95.81 100 TYR A N 1
ATOM 801 C CA . TYR A 1 100 ? 7.785 1.516 0.777 1.00 95.81 100 TYR A CA 1
ATOM 802 C C . TYR A 1 100 ? 8.602 1.449 -0.510 1.00 95.81 100 TYR A C 1
ATOM 804 O O . TYR A 1 100 ? 8.366 2.190 -1.463 1.00 95.81 100 TYR A O 1
ATOM 812 N N . LEU A 1 101 ? 9.507 0.474 -0.569 1.00 95.88 101 LEU A N 1
ATOM 813 C CA . LEU A 1 101 ? 9.941 -0.123 -1.826 1.00 95.88 101 LEU A CA 1
ATOM 814 C C . LEU A 1 101 ? 9.084 -1.363 -2.076 1.00 95.88 101 LEU A C 1
ATOM 816 O O . LEU A 1 101 ? 9.066 -2.287 -1.259 1.00 95.88 101 LEU A O 1
ATOM 820 N N . ILE A 1 102 ? 8.372 -1.365 -3.199 1.00 96.69 102 ILE A N 1
ATOM 821 C CA . ILE A 1 102 ? 7.421 -2.406 -3.579 1.00 96.69 102 ILE A CA 1
ATOM 822 C C . ILE A 1 102 ? 7.964 -3.141 -4.796 1.00 96.69 102 ILE A C 1
ATOM 824 O O . ILE A 1 102 ? 8.100 -2.564 -5.875 1.00 96.69 102 ILE A O 1
ATOM 828 N N . GLN A 1 103 ? 8.283 -4.418 -4.628 1.00 96.88 103 GLN A N 1
ATOM 829 C CA . GLN A 1 103 ? 8.731 -5.291 -5.700 1.00 96.88 103 GLN A CA 1
ATOM 830 C C . GLN A 1 103 ? 7.561 -6.095 -6.245 1.00 96.88 103 GLN A C 1
ATOM 832 O O . GLN A 1 103 ? 6.931 -6.865 -5.526 1.00 96.88 103 GLN A O 1
ATOM 837 N N . GLY A 1 104 ? 7.311 -5.963 -7.541 1.00 96.06 104 GLY A N 1
ATOM 838 C CA . GLY A 1 104 ? 6.194 -6.631 -8.190 1.00 96.06 104 GLY A CA 1
ATOM 839 C C . GLY A 1 104 ? 6.425 -6.837 -9.674 1.00 96.06 104 GLY A C 1
ATOM 840 O O . GLY A 1 104 ? 7.435 -6.400 -10.231 1.00 96.06 104 GLY A O 1
ATOM 841 N N . ARG A 1 105 ? 5.496 -7.533 -10.323 1.00 96.50 105 ARG A N 1
ATOM 842 C CA . ARG A 1 105 ? 5.454 -7.637 -11.780 1.00 96.50 105 ARG A CA 1
ATOM 843 C C . ARG A 1 105 ? 4.576 -6.523 -12.329 1.00 96.50 105 ARG A C 1
ATOM 845 O O . ARG A 1 105 ? 3.434 -6.382 -11.905 1.00 96.50 105 ARG A O 1
ATOM 852 N N . LEU A 1 106 ? 5.119 -5.764 -13.273 1.00 97.44 106 LEU A N 1
ATOM 853 C CA . LEU A 1 106 ? 4.361 -4.768 -14.017 1.00 97.44 106 LEU A CA 1
ATOM 854 C C . LEU A 1 106 ? 3.621 -5.447 -15.177 1.00 97.44 106 LEU A C 1
ATOM 856 O O . LEU A 1 106 ? 4.230 -6.221 -15.919 1.00 97.44 106 LEU A O 1
ATOM 860 N N . ASN A 1 107 ? 2.327 -5.172 -15.319 1.00 96.19 107 ASN A N 1
ATOM 861 C CA . ASN A 1 107 ? 1.492 -5.628 -16.428 1.00 96.19 107 ASN A CA 1
ATOM 862 C C . ASN A 1 107 ? 0.491 -4.526 -16.816 1.00 96.19 107 ASN A C 1
ATOM 864 O O . ASN A 1 107 ? -0.523 -4.324 -16.146 1.00 96.19 107 ASN A O 1
ATOM 868 N N . GLY A 1 108 ? 0.796 -3.782 -17.877 1.00 95.88 108 GLY A N 1
ATOM 869 C CA . GLY A 1 108 ? 0.066 -2.580 -18.266 1.00 95.88 108 GLY A CA 1
ATOM 870 C C . GLY A 1 108 ? 0.097 -1.535 -17.152 1.00 95.88 108 GLY A C 1
ATOM 871 O O . GLY A 1 108 ? 1.164 -1.067 -16.768 1.00 95.88 108 GLY A O 1
ATOM 872 N N . MET A 1 109 ? -1.078 -1.177 -16.634 1.00 95.31 109 MET A N 1
ATOM 873 C CA . MET A 1 109 ? -1.249 -0.228 -15.523 1.00 95.31 109 MET A CA 1
ATOM 874 C C . MET A 1 109 ? -1.290 -0.896 -14.143 1.00 95.31 109 MET A C 1
ATOM 876 O O . MET A 1 109 ? -1.615 -0.248 -13.152 1.00 95.31 109 MET A O 1
ATOM 880 N N . TYR A 1 110 ? -0.997 -2.196 -14.066 1.00 96.44 110 TYR A N 1
ATOM 881 C CA . TYR A 1 110 ? -1.085 -2.956 -12.827 1.00 96.44 110 TYR A CA 1
ATOM 882 C C . TYR A 1 110 ? 0.287 -3.380 -12.312 1.00 96.44 110 TYR A C 1
ATOM 884 O O . TYR A 1 110 ? 1.084 -3.973 -13.042 1.00 96.44 110 TYR A O 1
ATOM 892 N N . LEU A 1 111 ? 0.529 -3.152 -11.023 1.00 97.00 111 LEU A N 1
ATOM 893 C CA . LEU A 1 111 ? 1.638 -3.733 -10.275 1.00 97.00 111 LEU A CA 1
ATOM 894 C C . LEU A 1 111 ? 1.115 -4.874 -9.398 1.00 97.00 111 LEU A C 1
ATOM 896 O O . LEU A 1 111 ? 0.354 -4.641 -8.459 1.00 97.00 111 LEU A O 1
ATOM 900 N N . GLU A 1 112 ? 1.552 -6.100 -9.679 1.00 95.81 112 GLU A N 1
ATOM 901 C CA . GLU A 1 112 ? 1.241 -7.281 -8.868 1.00 95.81 112 GLU A CA 1
ATOM 902 C C . GLU A 1 112 ? 2.400 -7.600 -7.909 1.00 95.81 112 GLU A C 1
ATOM 904 O O . GLU A 1 112 ? 3.509 -7.908 -8.351 1.00 95.81 112 GLU A O 1
ATOM 909 N N . ALA A 1 113 ? 2.147 -7.553 -6.601 1.00 95.12 113 ALA A N 1
ATOM 910 C CA . ALA A 1 113 ? 3.129 -7.749 -5.533 1.00 95.12 113 ALA A CA 1
ATOM 911 C C . ALA A 1 113 ? 2.557 -8.668 -4.436 1.00 95.12 113 ALA A C 1
ATOM 913 O O . ALA A 1 113 ? 1.610 -8.300 -3.744 1.00 95.12 113 ALA A O 1
ATOM 914 N N . ASP A 1 114 ? 3.107 -9.882 -4.303 1.00 92.81 114 ASP A N 1
ATOM 915 C CA . ASP A 1 114 ? 2.672 -10.934 -3.360 1.00 92.81 114 ASP A CA 1
ATOM 916 C C . ASP A 1 114 ? 1.140 -11.173 -3.317 1.00 92.81 114 ASP A C 1
ATOM 918 O O . ASP A 1 114 ? 0.545 -11.471 -2.283 1.00 92.81 114 ASP A O 1
ATOM 922 N N . GLY A 1 115 ? 0.476 -11.070 -4.473 1.00 91.44 115 GLY A N 1
ATOM 923 C CA . GLY A 1 115 ? -0.971 -11.274 -4.607 1.00 91.44 115 GLY A CA 1
ATOM 924 C C . GLY A 1 115 ? -1.829 -10.048 -4.275 1.00 91.44 115 GLY A C 1
ATOM 925 O O . GLY A 1 115 ? -3.057 -10.141 -4.320 1.00 91.44 115 GLY A O 1
ATOM 926 N N . LEU A 1 116 ? -1.210 -8.903 -3.979 1.00 95.12 116 LEU A N 1
ATOM 927 C CA . LEU A 1 116 ? -1.858 -7.596 -4.029 1.00 95.12 116 LEU A CA 1
ATOM 928 C C . LEU A 1 116 ? -1.638 -6.972 -5.405 1.00 95.12 116 LEU A C 1
ATOM 930 O O . LEU A 1 116 ? -0.573 -7.094 -6.004 1.00 95.12 116 LEU A O 1
ATOM 934 N N . LEU A 1 117 ? -2.665 -6.293 -5.888 1.00 95.69 117 LEU A N 1
ATOM 935 C CA . LEU A 1 117 ? -2.690 -5.582 -7.154 1.00 95.69 117 LEU A CA 1
ATOM 936 C C . LEU A 1 117 ? -2.920 -4.097 -6.885 1.00 95.69 117 LEU A C 1
ATOM 938 O O . LEU A 1 117 ? -3.906 -3.744 -6.229 1.00 95.69 117 LEU A O 1
ATOM 942 N N . PHE A 1 118 ? -2.033 -3.267 -7.420 1.00 95.56 118 PHE A N 1
ATOM 943 C CA . PHE A 1 118 ? -2.151 -1.813 -7.433 1.00 95.56 118 PHE A CA 1
ATOM 944 C C . PHE A 1 118 ? -2.358 -1.347 -8.871 1.00 95.56 118 PHE A C 1
ATOM 946 O O . PHE A 1 118 ? -1.669 -1.822 -9.772 1.00 95.56 118 PHE A O 1
ATOM 953 N N . GLU A 1 119 ? -3.315 -0.452 -9.077 1.00 93.94 119 GLU A N 1
ATOM 954 C CA . GLU A 1 119 ? -3.651 0.123 -10.380 1.00 93.94 119 GLU A CA 1
ATOM 955 C C . GLU A 1 119 ? -3.209 1.583 -10.409 1.00 93.94 119 GLU A C 1
ATOM 957 O O . GLU A 1 119 ? -3.551 2.341 -9.504 1.00 93.94 119 GLU A O 1
ATOM 962 N N . ASP A 1 120 ? -2.455 1.962 -11.437 1.00 93.50 120 ASP A N 1
ATOM 963 C CA . ASP A 1 120 ? -2.044 3.342 -11.678 1.00 93.50 120 ASP A CA 1
ATOM 964 C C . ASP A 1 120 ? -1.708 3.532 -13.167 1.00 93.50 120 ASP A C 1
ATOM 966 O O . ASP A 1 120 ? -0.816 2.880 -13.718 1.00 93.50 120 ASP A O 1
ATOM 970 N N . GLU A 1 121 ? -2.427 4.434 -13.838 1.00 93.19 121 GLU A N 1
ATOM 971 C CA . GLU A 1 121 ? -2.267 4.710 -15.271 1.00 93.19 121 GLU A CA 1
ATOM 972 C C . GLU A 1 121 ? -0.851 5.196 -15.636 1.00 93.19 121 GLU A C 1
ATOM 974 O O . GLU A 1 121 ? -0.391 4.971 -16.765 1.00 93.19 121 GLU A O 1
ATOM 979 N N . MET A 1 122 ? -0.122 5.815 -14.695 1.00 93.44 122 MET A N 1
ATOM 980 C CA . MET A 1 122 ? 1.261 6.253 -14.916 1.00 93.44 122 MET A CA 1
ATOM 981 C C . MET A 1 122 ? 2.209 5.070 -15.134 1.00 93.44 122 MET A C 1
ATOM 983 O O . MET A 1 122 ? 3.152 5.178 -15.921 1.00 93.44 122 MET A O 1
ATOM 987 N N . LEU A 1 123 ? 1.934 3.910 -14.525 1.00 95.44 123 LEU A N 1
ATOM 988 C CA . LEU A 1 123 ? 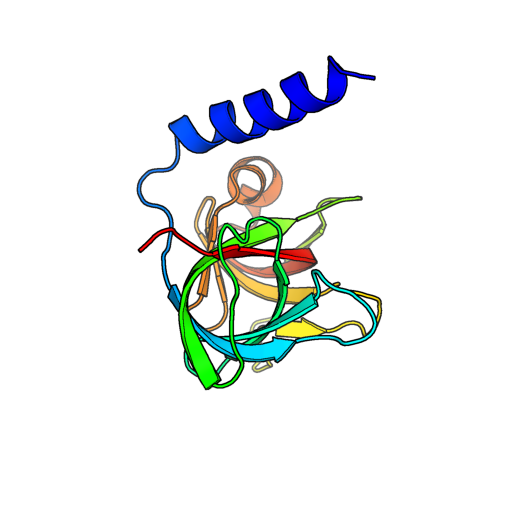2.732 2.698 -14.727 1.00 95.44 123 LEU A CA 1
ATOM 989 C C . LEU A 1 123 ? 2.729 2.248 -16.194 1.00 95.44 123 LEU A C 1
ATOM 991 O O . LEU A 1 123 ? 3.758 1.816 -16.715 1.00 95.44 123 LEU A O 1
ATOM 995 N N . GLN A 1 124 ? 1.597 2.401 -16.883 1.00 95.19 124 GLN A N 1
ATOM 996 C CA . GLN A 1 124 ? 1.502 2.087 -18.305 1.00 95.19 124 GLN A CA 1
ATOM 997 C C . GLN A 1 124 ? 2.047 3.219 -19.177 1.00 95.19 124 GLN A C 1
ATOM 999 O O . GLN A 1 124 ? 2.781 2.962 -20.133 1.00 95.19 124 GLN A O 1
ATOM 1004 N N . THR A 1 125 ? 1.659 4.458 -18.869 1.00 95.25 125 THR A N 1
ATOM 1005 C CA . THR A 1 125 ? 1.921 5.621 -19.727 1.00 95.25 125 THR A CA 1
ATOM 1006 C C . THR A 1 125 ? 3.403 5.981 -19.751 1.00 95.25 125 THR A C 1
ATOM 1008 O O . THR A 1 125 ? 3.980 6.118 -20.831 1.00 95.25 125 THR A O 1
ATOM 1011 N N . ASP A 1 126 ? 4.037 6.045 -18.579 1.00 96.19 126 ASP A N 1
ATOM 1012 C CA . ASP A 1 126 ? 5.419 6.513 -18.441 1.00 96.19 126 ASP A CA 1
ATOM 1013 C C . ASP A 1 126 ? 6.408 5.345 -18.350 1.00 96.19 126 ASP A C 1
ATOM 1015 O O . ASP A 1 126 ? 7.542 5.442 -18.826 1.00 96.19 126 ASP A O 1
ATOM 1019 N N . PHE A 1 127 ? 5.970 4.207 -17.799 1.00 96.69 127 PHE A N 1
ATOM 1020 C CA . PHE A 1 127 ? 6.826 3.048 -17.524 1.00 96.69 127 PHE A CA 1
ATOM 1021 C C . PHE A 1 127 ? 6.486 1.800 -18.345 1.00 96.69 127 PHE A C 1
ATOM 1023 O O . PHE A 1 127 ? 7.056 0.735 -18.104 1.00 96.69 127 PHE A O 1
ATOM 1030 N N . GLY A 1 128 ? 5.660 1.915 -19.391 1.00 96.81 128 GLY A N 1
ATOM 1031 C CA . GLY A 1 128 ? 5.272 0.785 -20.246 1.00 96.81 128 GLY A CA 1
ATOM 1032 C C . GLY A 1 128 ? 6.443 0.048 -20.919 1.00 96.81 128 GLY A C 1
ATOM 1033 O O . GLY A 1 128 ? 6.327 -1.122 -21.270 1.00 96.81 128 GLY A O 1
ATOM 1034 N N . TYR A 1 129 ? 7.626 0.662 -21.041 1.00 97.25 129 TYR A N 1
ATOM 1035 C CA . TYR A 1 129 ? 8.846 -0.021 -21.512 1.00 97.25 129 TYR A CA 1
ATOM 1036 C C . TYR A 1 129 ? 9.377 -1.093 -20.528 1.00 97.25 129 TYR A C 1
ATOM 1038 O O . TYR A 1 129 ? 10.278 -1.886 -20.858 1.00 97.25 129 TYR A O 1
ATOM 1046 N N . LEU A 1 130 ? 8.844 -1.117 -19.304 1.00 97.38 130 LEU A N 1
ATOM 1047 C CA . LEU A 1 130 ? 9.083 -2.130 -18.281 1.00 97.38 130 LEU A CA 1
ATOM 1048 C C . LEU A 1 130 ? 7.986 -3.202 -18.227 1.00 97.38 130 LEU A C 1
ATOM 1050 O O . LEU A 1 130 ? 8.080 -4.096 -17.388 1.00 97.38 130 LEU A O 1
ATOM 1054 N N . ASP A 1 131 ? 6.992 -3.153 -19.114 1.00 97.31 131 ASP A N 1
ATOM 1055 C CA . ASP A 1 131 ? 5.874 -4.094 -19.117 1.00 97.31 131 ASP A CA 1
ATOM 1056 C C . ASP A 1 131 ? 6.330 -5.565 -19.158 1.00 97.31 131 ASP A C 1
ATOM 1058 O O . ASP A 1 131 ? 7.316 -5.934 -19.809 1.00 97.31 131 ASP A O 1
ATOM 1062 N N . GLY A 1 132 ? 5.641 -6.404 -18.385 1.00 96.00 132 GLY A N 1
ATOM 1063 C CA . GLY A 1 132 ? 5.951 -7.815 -18.171 1.00 96.00 132 GLY A CA 1
ATOM 1064 C C . GLY A 1 132 ? 7.168 -8.092 -17.278 1.00 96.00 132 GLY A C 1
ATOM 1065 O O . GLY A 1 132 ? 7.405 -9.256 -16.932 1.00 96.00 132 GLY A O 1
ATOM 1066 N N . LYS A 1 133 ? 7.953 -7.080 -16.881 1.00 96.25 133 LYS A N 1
ATOM 1067 C CA . LYS A 1 133 ? 9.163 -7.255 -16.058 1.00 96.25 133 LYS A CA 1
ATOM 1068 C C . LYS A 1 133 ? 8.853 -7.171 -14.566 1.00 96.25 133 LYS A C 1
ATOM 1070 O O . LYS A 1 133 ? 7.849 -6.607 -14.138 1.00 96.25 133 LYS A O 1
ATOM 1075 N N . LYS A 1 134 ? 9.769 -7.718 -13.762 1.00 96.69 134 LYS A N 1
ATOM 1076 C CA . LYS A 1 134 ? 9.824 -7.427 -12.329 1.00 96.69 134 LYS A CA 1
ATOM 1077 C C . LYS A 1 134 ? 10.413 -6.029 -12.140 1.00 96.69 134 LYS A C 1
ATOM 1079 O O . LYS A 1 134 ? 11.456 -5.715 -12.719 1.00 96.69 134 LYS A O 1
ATOM 1084 N N . VAL A 1 135 ? 9.751 -5.204 -11.343 1.00 97.44 135 VAL A N 1
ATOM 1085 C CA . VAL A 1 135 ? 10.139 -3.820 -11.061 1.00 97.44 135 VAL A CA 1
ATOM 1086 C C . VAL A 1 135 ? 10.163 -3.565 -9.558 1.00 97.44 135 VAL A C 1
ATOM 1088 O O . VAL A 1 135 ? 9.622 -4.350 -8.781 1.00 97.44 135 VAL A O 1
ATOM 1091 N N . THR A 1 136 ? 10.838 -2.496 -9.147 1.00 97.38 136 THR A N 1
ATOM 1092 C CA . THR A 1 136 ? 10.707 -1.890 -7.821 1.00 97.38 136 THR A CA 1
ATOM 1093 C C . THR A 1 136 ? 10.068 -0.528 -8.020 1.00 97.38 136 THR A C 1
ATOM 1095 O O . THR A 1 136 ? 10.605 0.290 -8.769 1.00 97.38 136 THR A O 1
ATOM 1098 N N . VAL A 1 137 ? 8.947 -0.302 -7.348 1.00 96.81 137 VAL A N 1
ATOM 1099 C CA . VAL A 1 137 ? 8.267 0.988 -7.259 1.00 96.81 137 VAL A CA 1
ATOM 1100 C C . VAL A 1 137 ? 8.537 1.560 -5.877 1.00 96.81 137 VAL A C 1
ATOM 1102 O O . VAL A 1 137 ? 8.371 0.860 -4.879 1.00 96.81 137 VAL A O 1
ATOM 1105 N N . LYS A 1 138 ? 8.965 2.816 -5.800 1.00 95.94 138 LYS A N 1
ATOM 1106 C CA . LYS A 1 138 ? 9.061 3.525 -4.524 1.00 95.94 138 LYS A CA 1
ATOM 1107 C C . LYS A 1 138 ? 7.780 4.320 -4.316 1.00 95.94 138 LYS A C 1
ATOM 1109 O O . LYS A 1 138 ? 7.528 5.245 -5.075 1.00 95.94 138 LYS A O 1
ATOM 1114 N N . ALA A 1 139 ? 7.006 3.954 -3.301 1.00 95.75 139 ALA A N 1
ATOM 1115 C CA . ALA A 1 139 ? 5.799 4.665 -2.899 1.00 95.75 139 ALA A CA 1
ATOM 1116 C C . ALA A 1 139 ? 6.075 5.491 -1.643 1.00 95.75 139 ALA A C 1
ATOM 1118 O O . ALA A 1 139 ? 6.616 4.957 -0.673 1.00 95.75 139 ALA A O 1
ATOM 1119 N N . ASP A 1 140 ? 5.682 6.767 -1.639 1.00 94.88 140 ASP A N 1
ATOM 1120 C CA . ASP A 1 140 ? 5.760 7.606 -0.434 1.00 94.88 140 ASP A CA 1
ATOM 1121 C C . ASP A 1 140 ? 4.783 7.096 0.641 1.00 94.88 140 ASP A C 1
ATOM 1123 O O . ASP A 1 140 ? 5.036 7.229 1.841 1.00 94.88 140 ASP A O 1
ATOM 1127 N N . ARG A 1 141 ? 3.661 6.499 0.212 1.00 94.00 141 ARG A N 1
ATOM 1128 C CA . ARG A 1 141 ? 2.621 5.962 1.094 1.00 94.00 141 ARG A CA 1
ATOM 1129 C C . ARG A 1 141 ? 1.763 4.920 0.381 1.00 94.00 141 ARG A C 1
ATOM 1131 O O . ARG A 1 141 ? 1.558 4.994 -0.829 1.00 94.00 141 ARG A O 1
ATOM 1138 N N . ILE A 1 142 ? 1.227 3.979 1.152 1.00 96.44 142 ILE A N 1
ATOM 1139 C CA . ILE A 1 142 ? 0.106 3.135 0.728 1.00 96.44 142 ILE A CA 1
ATOM 1140 C C . ILE A 1 142 ? -1.147 3.662 1.424 1.00 96.44 142 ILE A C 1
ATOM 1142 O O . ILE A 1 142 ? -1.251 3.606 2.655 1.00 96.44 142 ILE A O 1
ATOM 1146 N N . ASP A 1 143 ? -2.089 4.179 0.646 1.00 96.69 143 ASP A N 1
ATOM 1147 C CA . ASP A 1 143 ? -3.393 4.593 1.145 1.00 96.69 143 ASP A CA 1
ATOM 1148 C C . ASP A 1 143 ? -4.305 3.389 1.285 1.00 96.69 143 ASP A C 1
ATOM 1150 O O . ASP A 1 143 ? -4.283 2.458 0.478 1.00 96.69 143 ASP A O 1
ATOM 1154 N N . VAL A 1 144 ? -5.140 3.436 2.318 1.00 97.19 144 VAL A N 1
ATOM 1155 C CA . VAL A 1 144 ? -6.257 2.523 2.476 1.00 97.19 144 VAL A CA 1
ATOM 1156 C C . VAL A 1 144 ? -7.573 3.285 2.574 1.00 97.19 144 VAL A C 1
ATOM 1158 O O . VAL A 1 144 ? -7.737 4.208 3.376 1.00 97.19 144 VAL A O 1
ATOM 1161 N N . GLU A 1 145 ? -8.532 2.856 1.760 1.00 96.75 145 GLU A N 1
ATOM 1162 C CA . GLU A 1 145 ? -9.932 3.253 1.848 1.00 96.75 145 GLU A CA 1
ATOM 1163 C C . GLU A 1 145 ? -10.734 2.119 2.490 1.00 96.75 145 GLU A C 1
ATOM 1165 O O . GLU A 1 145 ? -10.813 1.011 1.956 1.00 96.75 145 GLU A O 1
ATOM 1170 N N . PHE A 1 146 ? -11.344 2.398 3.644 1.00 96.50 146 PHE A N 1
ATOM 1171 C CA . PHE A 1 146 ? -12.300 1.500 4.285 1.00 96.50 146 PHE A CA 1
ATOM 1172 C C . PHE A 1 146 ? -13.667 1.660 3.625 1.00 96.50 146 PHE A C 1
ATOM 1174 O O . PHE A 1 146 ? -14.305 2.711 3.723 1.00 96.50 146 PHE A O 1
ATOM 1181 N N . LEU A 1 147 ? -14.129 0.601 2.964 1.00 95.00 147 LEU A N 1
ATOM 1182 C CA . LEU A 1 147 ? -15.377 0.637 2.214 1.00 95.00 147 LEU A CA 1
ATOM 1183 C C . LEU A 1 147 ? -16.587 0.551 3.143 1.00 95.00 147 LEU A C 1
ATOM 1185 O O . LEU A 1 147 ? -16.599 -0.203 4.118 1.00 95.00 147 LEU A O 1
ATOM 1189 N N . SER A 1 148 ? -17.633 1.309 2.811 1.00 84.94 148 SER A N 1
ATOM 1190 C CA . SER A 1 148 ? -18.926 1.189 3.489 1.00 84.94 148 SER A CA 1
ATOM 1191 C C . SER A 1 148 ? -19.477 -0.235 3.346 1.00 84.94 148 SER A C 1
ATOM 1193 O O . SER A 1 148 ? -19.320 -0.880 2.309 1.00 84.94 148 SER A O 1
ATOM 1195 N N . ARG A 1 149 ? -20.050 -0.739 4.443 1.00 60.94 149 ARG A N 1
ATOM 1196 C CA . ARG A 1 149 ? -20.624 -2.087 4.539 1.00 60.94 149 ARG A CA 1
ATOM 1197 C C . ARG A 1 149 ? -21.999 -2.174 3.898 1.00 60.94 149 ARG A C 1
ATOM 1199 O O . ARG A 1 149 ? -22.744 -1.173 3.992 1.00 60.94 149 ARG A O 1
#

Radius of gyration: 15.67 Å; chains: 1; bounding box: 37×42×41 Å